Protein AF-A0A434WY81-F1 (afdb_monomer_lite)

Secondary structure (DSSP, 8-state):
-PPPHHHHHHHHHHHHHHHHHHHHHTTGGGSSTTHHHHHHHHHHHHHHHHHHHHHHHHHHHHHSPPPP----HHHHHHHHHHHHHHHHHHHHHHHHHHHH----TTSPPPEETTTEEPPPPPPBTTB-HHHHHHHHHHHHHHHHHHHHHHHHHHHHIIIII-SSTGGGT-----------

Structure (mmCIF, N/CA/C/O backbone):
data_AF-A0A434WY81-F1
#
_entry.id   AF-A0A434WY81-F1
#
loop_
_atom_site.group_PDB
_atom_site.id
_atom_site.type_symbol
_atom_site.label_atom_id
_atom_site.label_alt_id
_atom_site.label_comp_id
_atom_site.label_asym_id
_atom_site.label_entity_id
_atom_site.label_seq_i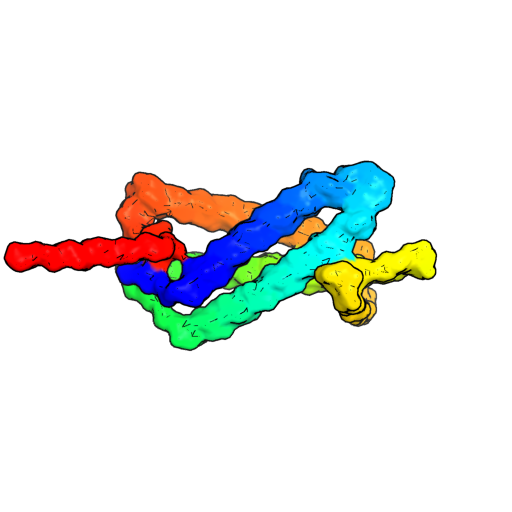d
_atom_site.pdbx_PDB_ins_code
_atom_site.Cartn_x
_atom_site.Cartn_y
_atom_site.Cartn_z
_atom_site.occupancy
_atom_site.B_iso_or_equiv
_atom_site.auth_seq_id
_atom_site.auth_comp_id
_atom_site.auth_asym_id
_atom_site.auth_atom_id
_atom_site.pdbx_PDB_model_num
ATOM 1 N N . MET A 1 1 ? -21.043 5.073 16.103 1.00 64.69 1 MET A N 1
ATOM 2 C CA . MET A 1 1 ? -20.374 6.302 15.607 1.00 64.69 1 MET A CA 1
ATOM 3 C C . MET A 1 1 ? -19.531 5.971 14.378 1.00 64.69 1 MET A C 1
ATOM 5 O O . MET A 1 1 ? -19.054 4.845 14.276 1.00 64.69 1 MET A O 1
ATOM 9 N N . ARG A 1 2 ? -19.396 6.900 13.424 1.00 75.69 2 ARG A N 1
ATOM 10 C CA . ARG A 1 2 ? -18.649 6.704 12.163 1.00 75.69 2 ARG A CA 1
ATOM 11 C C . ARG A 1 2 ? -17.244 7.290 12.250 1.00 75.69 2 ARG A C 1
ATOM 13 O O . ARG A 1 2 ? -17.014 8.195 13.045 1.00 75.69 2 ARG A O 1
ATOM 20 N N . TRP A 1 3 ? -16.332 6.793 11.417 1.00 81.50 3 TRP A N 1
ATOM 21 C CA . TRP A 1 3 ? -15.016 7.410 11.257 1.00 81.50 3 TRP A CA 1
ATOM 22 C C . TRP A 1 3 ? -15.124 8.781 10.587 1.00 81.50 3 TRP A C 1
ATOM 24 O O . TRP A 1 3 ? -16.045 9.038 9.803 1.00 81.50 3 TRP A O 1
ATOM 34 N N . HIS A 1 4 ? -14.145 9.645 10.866 1.00 86.31 4 HIS A N 1
ATOM 35 C CA . HIS A 1 4 ? -14.003 10.930 10.187 1.00 86.31 4 HIS A CA 1
ATOM 36 C C . HIS A 1 4 ? -14.056 10.745 8.661 1.00 86.31 4 HIS A C 1
ATOM 38 O O . HIS A 1 4 ? -13.527 9.765 8.130 1.00 86.31 4 HIS A O 1
ATOM 44 N N . PHE A 1 5 ? -14.703 11.671 7.946 1.00 87.19 5 PHE A N 1
ATOM 45 C CA . PHE A 1 5 ? -14.887 11.573 6.492 1.00 87.19 5 PHE A CA 1
ATOM 46 C C . PHE A 1 5 ? -13.561 11.356 5.750 1.00 87.19 5 PHE A C 1
ATOM 48 O O . PHE A 1 5 ? -13.473 10.429 4.951 1.00 87.19 5 PHE A O 1
ATOM 55 N N . GLY A 1 6 ? -12.520 12.120 6.101 1.00 89.00 6 GLY A N 1
ATOM 56 C CA . GLY A 1 6 ? -11.182 11.975 5.514 1.00 89.00 6 GLY A CA 1
ATOM 57 C C . GLY A 1 6 ? -10.606 10.558 5.633 1.00 89.00 6 GLY A C 1
ATOM 58 O O . GLY A 1 6 ? -10.115 10.016 4.650 1.00 89.00 6 GLY A O 1
ATOM 59 N N . ILE A 1 7 ? -10.752 9.894 6.787 1.00 89.75 7 ILE A N 1
ATOM 60 C CA . ILE A 1 7 ? -10.285 8.505 6.959 1.00 89.75 7 ILE A CA 1
ATOM 61 C C . ILE A 1 7 ? -11.044 7.543 6.051 1.00 89.75 7 ILE A C 1
ATOM 63 O O . ILE A 1 7 ? -10.430 6.647 5.471 1.00 89.75 7 ILE A O 1
ATOM 67 N N . ARG A 1 8 ? -12.366 7.712 5.940 1.00 91.44 8 ARG A N 1
ATOM 68 C CA . ARG A 1 8 ? -13.202 6.867 5.076 1.00 91.44 8 ARG A CA 1
ATOM 69 C C . ARG A 1 8 ? -12.818 7.052 3.614 1.00 91.44 8 ARG A C 1
ATOM 71 O O . ARG A 1 8 ? -12.590 6.063 2.929 1.00 91.44 8 ARG A O 1
ATOM 78 N N . LEU A 1 9 ? -12.683 8.301 3.169 1.00 93.50 9 LEU A N 1
ATOM 79 C CA . LEU A 1 9 ? -12.255 8.632 1.813 1.00 93.50 9 LEU A CA 1
ATOM 80 C C . LEU A 1 9 ? -10.901 8.002 1.487 1.00 93.50 9 LEU A C 1
ATOM 82 O O . LEU A 1 9 ? -10.805 7.233 0.538 1.00 93.50 9 LEU A O 1
ATOM 86 N N . LEU A 1 10 ? -9.886 8.239 2.318 1.00 94.69 10 LEU A N 1
ATOM 87 C CA . LEU A 1 10 ? -8.545 7.695 2.099 1.00 94.69 10 LEU A CA 1
ATOM 88 C C . LEU A 1 10 ? -8.519 6.165 2.145 1.00 94.69 10 LEU A C 1
ATOM 90 O O . LEU A 1 10 ? -7.779 5.544 1.388 1.00 94.69 10 LEU A O 1
ATOM 94 N N . HIS A 1 11 ? -9.333 5.537 2.998 1.00 94.75 11 HIS A N 1
ATOM 95 C CA . HIS A 1 11 ? -9.466 4.083 3.020 1.00 94.75 11 HIS A CA 1
ATOM 96 C C . HIS A 1 11 ? -10.011 3.544 1.693 1.00 94.75 11 HIS A C 1
ATOM 98 O O . HIS A 1 11 ? -9.381 2.674 1.100 1.00 94.75 11 HIS A O 1
ATOM 104 N N . TRP A 1 12 ? -11.126 4.082 1.195 1.00 95.62 12 TRP A N 1
ATOM 105 C CA . TRP A 1 12 ? -11.711 3.620 -0.067 1.00 95.62 12 TRP A CA 1
ATOM 106 C C . TRP A 1 12 ? -10.835 3.945 -1.279 1.00 95.62 12 TRP A C 1
ATOM 108 O O . TRP A 1 12 ? -10.710 3.108 -2.167 1.00 95.62 12 TRP A O 1
ATOM 118 N N . LEU A 1 13 ? -10.146 5.091 -1.282 1.00 97.12 13 LEU A N 1
ATOM 119 C CA . LEU A 1 13 ? -9.126 5.391 -2.291 1.00 97.12 13 LEU A CA 1
ATOM 120 C C . LEU A 1 13 ? -7.975 4.378 -2.253 1.00 97.12 13 LEU A C 1
ATOM 122 O O . LEU A 1 13 ? -7.521 3.944 -3.305 1.00 97.12 13 LEU A O 1
ATOM 126 N N . THR A 1 14 ? -7.547 3.944 -1.060 1.00 96.56 14 THR A N 1
ATOM 127 C CA . THR A 1 14 ? -6.540 2.876 -0.923 1.00 96.56 14 THR A CA 1
ATOM 128 C C . THR A 1 14 ? -7.048 1.569 -1.534 1.00 96.56 14 THR A C 1
ATOM 130 O O . THR A 1 14 ? -6.312 0.920 -2.267 1.00 96.56 14 THR A O 1
ATOM 133 N N . VAL A 1 15 ? -8.300 1.185 -1.258 1.00 96.62 15 VAL A N 1
ATOM 134 C CA . VAL A 1 15 ? -8.905 -0.047 -1.797 1.00 96.62 15 VAL A CA 1
ATOM 135 C C . VAL A 1 15 ? -8.956 -0.007 -3.324 1.00 96.62 15 VAL A C 1
ATOM 137 O O . VAL A 1 15 ? -8.520 -0.957 -3.966 1.00 96.62 15 VAL A O 1
ATOM 140 N N . ILE A 1 16 ? -9.428 1.099 -3.907 1.00 97.94 16 ILE A N 1
ATOM 141 C CA . ILE A 1 16 ? -9.505 1.273 -5.365 1.00 97.94 16 ILE A CA 1
ATOM 142 C C . ILE A 1 16 ? -8.107 1.245 -5.991 1.00 97.94 16 ILE A C 1
ATOM 144 O O . ILE A 1 16 ? -7.891 0.547 -6.979 1.00 97.94 16 ILE A O 1
ATOM 148 N N . ALA A 1 17 ? -7.143 1.958 -5.404 1.00 97.44 17 ALA A N 1
ATOM 149 C CA . ALA A 1 17 ? -5.778 2.001 -5.917 1.00 97.44 17 ALA A CA 1
ATOM 150 C C . ALA A 1 17 ? -5.082 0.632 -5.834 1.00 97.44 17 ALA A C 1
ATOM 152 O O . ALA A 1 17 ? -4.430 0.224 -6.790 1.00 97.44 17 ALA A O 1
ATOM 153 N N . LEU A 1 18 ? -5.262 -0.116 -4.737 1.00 97.19 18 LEU A N 1
ATOM 154 C CA . LEU A 1 18 ? -4.746 -1.483 -4.618 1.00 97.19 18 LEU A CA 1
ATOM 155 C C . LEU A 1 18 ? -5.413 -2.434 -5.617 1.00 97.19 18 LEU A C 1
ATOM 157 O O . LEU A 1 18 ? -4.721 -3.247 -6.223 1.00 97.19 18 LEU A O 1
ATOM 161 N N . ALA A 1 19 ? -6.726 -2.319 -5.831 1.00 97.75 19 ALA A N 1
ATOM 162 C CA . ALA A 1 19 ? -7.427 -3.116 -6.836 1.00 97.75 19 ALA A CA 1
ATOM 163 C C . ALA A 1 19 ? -6.892 -2.838 -8.251 1.00 97.75 19 ALA A C 1
ATOM 165 O O . ALA A 1 19 ? -6.624 -3.780 -8.994 1.00 97.75 19 ALA A O 1
ATOM 166 N N . ALA A 1 20 ? -6.657 -1.568 -8.598 1.00 97.75 20 ALA A N 1
ATOM 167 C CA . ALA A 1 20 ? -6.026 -1.190 -9.862 1.00 97.75 20 ALA A CA 1
ATOM 168 C C . ALA A 1 20 ? -4.593 -1.742 -9.979 1.00 97.75 20 ALA A C 1
ATOM 170 O O . ALA A 1 20 ? -4.227 -2.271 -11.026 1.00 97.75 20 ALA A O 1
ATOM 171 N N . GLN A 1 21 ? -3.806 -1.684 -8.897 1.00 97.12 21 GLN A N 1
ATOM 172 C CA . GLN A 1 21 ? -2.447 -2.231 -8.863 1.00 97.12 21 GLN A CA 1
ATOM 173 C C . GLN A 1 21 ? -2.434 -3.733 -9.159 1.00 97.12 21 GLN A C 1
ATOM 175 O O . GLN A 1 21 ? -1.626 -4.193 -9.962 1.00 97.12 21 GLN A O 1
ATOM 180 N N . ILE A 1 22 ? -3.346 -4.487 -8.537 1.00 96.06 22 ILE A N 1
ATOM 181 C CA . ILE A 1 22 ? -3.505 -5.931 -8.748 1.00 96.06 22 ILE A CA 1
ATOM 182 C C . ILE A 1 22 ? -3.951 -6.205 -10.187 1.00 96.06 22 ILE A C 1
ATOM 184 O O . ILE A 1 22 ? -3.345 -7.035 -10.857 1.00 96.06 22 ILE A O 1
ATOM 188 N N . ALA A 1 23 ? -4.961 -5.485 -10.683 1.00 97.38 23 ALA A N 1
ATOM 189 C CA . ALA A 1 23 ? -5.471 -5.663 -12.040 1.00 97.38 23 ALA A CA 1
ATOM 190 C C . ALA A 1 23 ? -4.390 -5.429 -13.105 1.00 97.38 23 ALA A C 1
ATOM 192 O O . ALA A 1 23 ? -4.315 -6.173 -14.077 1.00 97.38 23 ALA A O 1
ATOM 193 N N . ILE A 1 24 ? -3.525 -4.429 -12.912 1.00 97.00 24 ILE A N 1
ATOM 194 C CA . ILE A 1 24 ? -2.408 -4.155 -13.822 1.00 97.00 24 ILE A CA 1
ATOM 195 C C . ILE A 1 24 ? -1.316 -5.221 -13.690 1.00 97.00 24 ILE A C 1
ATOM 197 O O . ILE A 1 24 ? -0.821 -5.708 -14.706 1.00 97.00 24 ILE A O 1
ATOM 201 N N . ALA A 1 25 ? -0.950 -5.591 -12.459 1.00 95.56 25 ALA A N 1
ATOM 202 C CA . ALA A 1 25 ? 0.130 -6.538 -12.187 1.00 95.56 25 ALA A CA 1
ATOM 203 C C . ALA A 1 25 ? -0.168 -7.951 -12.714 1.00 95.56 25 ALA A C 1
ATOM 205 O O . ALA A 1 25 ? 0.696 -8.548 -13.342 1.00 95.56 25 ALA A O 1
ATOM 206 N N . PHE A 1 26 ? -1.382 -8.459 -12.485 1.00 95.44 26 PHE A N 1
ATOM 207 C CA . PHE A 1 26 ? -1.809 -9.806 -12.896 1.00 95.44 26 PHE A CA 1
ATOM 208 C C . PHE A 1 26 ? -2.547 -9.837 -14.241 1.00 95.44 26 PHE A C 1
ATOM 210 O O . PHE A 1 26 ? -3.002 -10.891 -14.673 1.00 95.44 26 PHE A O 1
ATOM 217 N N . GLY A 1 27 ? -2.727 -8.682 -14.879 1.00 96.38 27 GLY A N 1
ATOM 218 C CA . GLY A 1 27 ? -3.322 -8.577 -16.205 1.00 96.38 27 GLY A CA 1
ATOM 219 C C . GLY A 1 27 ? -2.255 -8.213 -17.235 1.00 96.38 27 GLY A C 1
ATOM 220 O O . GLY A 1 27 ? -1.453 -9.059 -17.619 1.00 96.38 27 GLY A O 1
ATOM 221 N N . PRO A 1 28 ? -2.211 -6.955 -17.697 1.00 95.62 28 PRO A N 1
ATOM 222 C CA . PRO A 1 28 ? -1.329 -6.556 -18.783 1.00 95.62 28 PRO A CA 1
ATOM 223 C C . PRO A 1 28 ? 0.172 -6.715 -18.491 1.00 95.62 28 PRO A C 1
ATOM 225 O O . PRO A 1 28 ? 0.930 -6.938 -19.429 1.00 95.62 28 PRO A O 1
ATOM 228 N N . MET A 1 29 ? 0.636 -6.601 -17.239 1.00 94.69 29 MET A N 1
ATOM 229 C CA . MET A 1 29 ? 2.066 -6.764 -16.924 1.00 94.69 29 MET A CA 1
ATOM 230 C C . MET A 1 29 ? 2.562 -8.207 -16.999 1.00 94.69 29 MET A C 1
ATOM 232 O O . MET A 1 29 ? 3.756 -8.396 -17.229 1.00 94.69 29 MET A O 1
ATOM 236 N N . ASP A 1 30 ? 1.670 -9.180 -16.816 1.00 93.00 30 ASP A N 1
ATOM 237 C CA . ASP A 1 30 ? 1.962 -10.618 -16.905 1.00 93.00 30 ASP A CA 1
ATOM 238 C C . 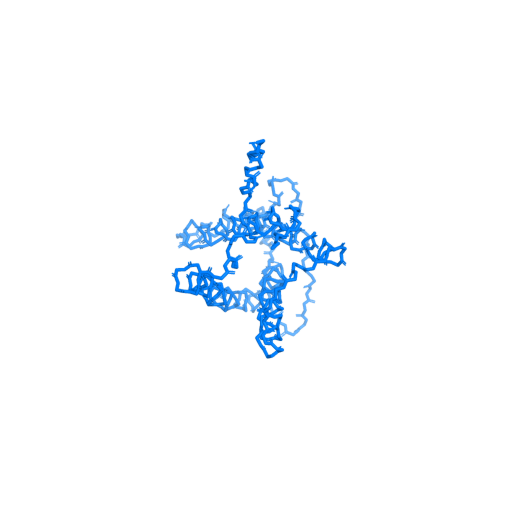ASP A 1 30 ? 1.885 -11.134 -18.359 1.00 93.00 30 ASP A C 1
ATOM 240 O O . ASP A 1 30 ? 1.934 -12.329 -18.635 1.00 93.00 30 ASP A O 1
ATOM 244 N N . GLY A 1 31 ? 1.745 -10.214 -19.321 1.00 91.12 31 GLY A N 1
ATOM 245 C CA . GLY A 1 31 ? 1.756 -10.520 -20.746 1.00 91.12 31 GLY A CA 1
ATOM 246 C C . GLY A 1 31 ? 3.155 -10.844 -21.297 1.00 91.12 31 GLY A C 1
ATOM 247 O O . GLY A 1 31 ? 4.177 -10.579 -20.659 1.00 91.12 31 GLY A O 1
ATOM 248 N N . PRO A 1 32 ? 3.233 -11.380 -22.527 1.00 91.25 32 PRO A N 1
ATOM 249 C CA . PRO A 1 32 ? 4.493 -11.794 -23.133 1.00 91.25 32 PRO A CA 1
ATOM 250 C C . PRO A 1 32 ? 5.398 -10.615 -23.530 1.00 91.25 32 PRO A C 1
ATOM 252 O O . PRO A 1 32 ? 4.959 -9.483 -23.751 1.00 91.25 32 PRO A O 1
ATOM 255 N N . GLY A 1 33 ? 6.688 -10.913 -23.707 1.00 90.06 33 GLY A N 1
ATOM 256 C CA . GLY A 1 33 ? 7.671 -9.986 -24.269 1.00 90.06 33 GLY A CA 1
ATOM 257 C C . GLY A 1 33 ? 7.892 -8.746 -23.400 1.00 90.06 33 GLY A C 1
ATOM 258 O O . GLY A 1 33 ? 8.326 -8.843 -22.256 1.00 90.06 33 GLY A O 1
ATOM 259 N N . MET A 1 34 ? 7.614 -7.567 -23.961 1.00 88.81 34 MET A N 1
ATOM 260 C CA . MET A 1 34 ? 7.874 -6.273 -23.316 1.00 88.81 34 MET A CA 1
ATOM 261 C C . MET A 1 34 ? 6.714 -5.763 -22.451 1.00 88.81 34 MET A C 1
ATOM 263 O O . MET A 1 34 ? 6.762 -4.625 -21.980 1.00 88.81 34 MET A O 1
ATOM 267 N N . ALA A 1 35 ? 5.669 -6.568 -22.235 1.00 92.19 35 ALA A N 1
ATOM 268 C CA . ALA A 1 35 ? 4.453 -6.119 -21.564 1.00 92.19 35 ALA A CA 1
ATOM 269 C C . ALA A 1 35 ? 4.734 -5.545 -20.165 1.00 92.19 35 ALA A C 1
ATOM 271 O O . ALA A 1 35 ? 4.325 -4.422 -19.870 1.00 92.19 35 ALA A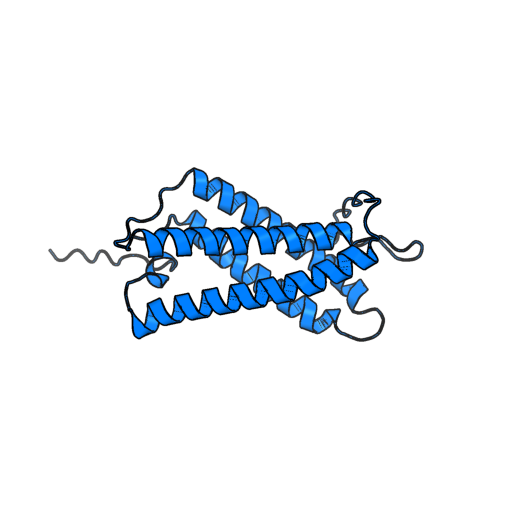 O 1
ATOM 272 N N . THR A 1 36 ? 5.538 -6.231 -19.345 1.00 90.69 36 THR A N 1
ATOM 273 C CA . THR A 1 36 ? 5.935 -5.724 -18.024 1.00 90.69 36 THR A CA 1
ATOM 274 C C . THR A 1 36 ? 6.558 -4.329 -18.111 1.00 90.69 36 THR A C 1
ATOM 276 O O . THR A 1 36 ? 6.188 -3.455 -17.334 1.00 90.69 36 THR A O 1
ATOM 279 N N . MET A 1 37 ? 7.456 -4.083 -19.071 1.00 89.50 37 MET A N 1
ATOM 280 C CA . MET A 1 37 ? 8.149 -2.792 -19.203 1.00 89.50 37 MET A CA 1
ATOM 281 C C . MET A 1 37 ? 7.234 -1.683 -19.719 1.00 89.50 37 MET A C 1
ATOM 283 O O . MET A 1 37 ? 7.334 -0.553 -19.249 1.00 89.50 37 MET A O 1
ATOM 287 N N . ASN A 1 38 ? 6.310 -2.002 -20.627 1.00 91.75 38 ASN A N 1
ATOM 288 C CA . ASN A 1 38 ? 5.346 -1.036 -21.160 1.00 91.75 38 ASN A CA 1
ATOM 289 C C . ASN A 1 38 ? 4.374 -0.538 -20.081 1.00 91.75 38 ASN A C 1
ATOM 291 O O . ASN A 1 38 ? 3.979 0.626 -20.083 1.00 91.75 38 ASN A O 1
ATOM 295 N N . TRP A 1 39 ? 4.011 -1.411 -19.140 1.00 94.88 39 TRP A N 1
ATOM 296 C CA . TRP A 1 39 ? 3.049 -1.114 -18.077 1.00 94.88 39 TRP A CA 1
ATOM 297 C C . TRP A 1 39 ? 3.702 -0.698 -16.751 1.00 94.88 39 TRP A C 1
ATOM 299 O O . TRP A 1 39 ? 3.031 -0.130 -15.885 1.00 94.88 39 TRP A O 1
ATOM 309 N N . LEU A 1 40 ? 5.017 -0.895 -16.606 1.00 94.38 40 LEU A N 1
ATOM 310 C CA . LEU A 1 40 ? 5.784 -0.502 -15.424 1.00 94.38 40 LEU A CA 1
ATOM 311 C C . LEU A 1 40 ? 5.625 0.986 -15.051 1.00 94.38 40 LEU A C 1
ATOM 313 O O . LEU A 1 40 ? 5.430 1.256 -13.865 1.00 94.38 40 LEU A O 1
ATOM 317 N N . PRO A 1 41 ? 5.634 1.965 -15.984 1.00 94.81 41 PRO A N 1
ATOM 318 C CA . PRO A 1 41 ? 5.421 3.370 -15.633 1.00 94.81 41 PRO A CA 1
ATOM 319 C C . PRO A 1 41 ? 4.081 3.608 -14.928 1.00 94.81 41 PRO A C 1
ATOM 321 O O . PRO A 1 41 ? 4.031 4.298 -13.907 1.00 94.81 41 PRO A O 1
ATOM 324 N N . LEU A 1 42 ? 3.000 2.992 -15.419 1.00 96.50 42 LEU A N 1
ATOM 325 C CA . LEU A 1 42 ? 1.678 3.104 -14.803 1.00 96.50 42 LEU A CA 1
ATOM 326 C C . LEU A 1 42 ? 1.644 2.412 -13.433 1.00 96.50 42 LEU A C 1
ATOM 328 O O . LEU A 1 42 ? 1.168 2.998 -12.462 1.00 96.50 42 LEU A O 1
ATOM 332 N N . HIS A 1 43 ? 2.218 1.211 -13.333 1.00 97.06 43 HIS A N 1
ATOM 333 C CA . HIS A 1 43 ? 2.326 0.464 -12.078 1.00 97.06 43 HIS A CA 1
ATOM 334 C C . HIS A 1 43 ? 3.089 1.244 -10.996 1.00 97.06 43 HIS A C 1
ATOM 336 O O . HIS A 1 43 ? 2.658 1.306 -9.843 1.00 97.06 43 HIS A O 1
ATOM 342 N N . MET A 1 44 ? 4.211 1.878 -11.353 1.00 96.06 44 MET A N 1
ATOM 343 C CA . MET A 1 44 ? 4.979 2.712 -10.425 1.00 96.06 44 MET A CA 1
ATOM 344 C C . MET A 1 44 ? 4.219 3.982 -10.038 1.00 96.06 44 MET A C 1
ATOM 346 O O . MET A 1 44 ? 4.257 4.382 -8.877 1.00 96.06 44 MET A O 1
ATOM 350 N N . SER A 1 45 ? 3.491 4.588 -10.979 1.00 97.19 45 SER A N 1
ATOM 351 C CA . SER A 1 45 ? 2.669 5.777 -10.723 1.00 97.19 45 SER A CA 1
ATOM 352 C C . SER A 1 45 ? 1.595 5.499 -9.675 1.00 97.19 45 SER A C 1
ATOM 354 O O . SER A 1 45 ? 1.491 6.225 -8.689 1.00 97.19 45 SER A O 1
ATOM 356 N N . ILE A 1 46 ? 0.851 4.401 -9.837 1.00 97.62 46 ILE A N 1
ATOM 357 C CA . ILE A 1 46 ? -0.174 3.984 -8.874 1.00 97.62 46 ILE A CA 1
ATOM 358 C C . ILE A 1 46 ? 0.470 3.593 -7.538 1.00 97.62 46 ILE A C 1
ATOM 360 O O . ILE A 1 46 ? -0.041 3.976 -6.487 1.00 97.62 46 ILE A O 1
ATOM 364 N N . GLY A 1 47 ? 1.628 2.923 -7.551 1.00 97.25 47 GLY A N 1
ATOM 365 C CA . GLY A 1 47 ? 2.403 2.637 -6.340 1.00 97.25 47 GLY A CA 1
ATOM 366 C C . GLY A 1 47 ? 2.743 3.903 -5.541 1.00 97.25 47 GLY A C 1
ATOM 367 O O . GLY A 1 47 ? 2.478 3.978 -4.341 1.00 97.25 47 GLY A O 1
ATOM 368 N N . VAL A 1 48 ? 3.251 4.943 -6.205 1.00 96.62 48 VAL A N 1
ATOM 369 C CA . VAL A 1 48 ? 3.536 6.242 -5.570 1.00 96.62 48 VAL A CA 1
ATOM 370 C C . VAL A 1 48 ? 2.253 6.917 -5.070 1.00 96.62 48 VAL A C 1
ATOM 372 O O . VAL A 1 48 ? 2.244 7.478 -3.973 1.00 96.62 48 VAL A O 1
ATOM 375 N N . THR A 1 49 ? 1.143 6.817 -5.804 1.00 97.62 49 THR A N 1
ATOM 376 C CA . THR A 1 49 ? -0.164 7.301 -5.333 1.00 97.62 49 THR A CA 1
ATOM 377 C C . THR A 1 49 ? -0.616 6.576 -4.061 1.00 97.62 49 THR A C 1
ATOM 379 O O . THR A 1 49 ? -1.059 7.229 -3.115 1.00 97.62 49 THR A O 1
ATOM 382 N N . ILE A 1 50 ? -0.461 5.250 -3.982 1.00 97.88 50 ILE A N 1
ATOM 383 C CA . ILE A 1 50 ? -0.776 4.467 -2.777 1.00 97.88 50 ILE A CA 1
ATOM 384 C C . ILE A 1 50 ? 0.090 4.925 -1.602 1.00 97.88 50 ILE A C 1
ATOM 386 O O . ILE A 1 50 ? -0.437 5.119 -0.505 1.00 97.88 50 ILE A O 1
ATOM 390 N N . LEU A 1 51 ? 1.392 5.148 -1.821 1.00 96.88 51 LEU A N 1
ATOM 391 C CA . LEU A 1 51 ? 2.290 5.672 -0.790 1.00 96.88 51 LEU A CA 1
ATOM 392 C C . LEU A 1 51 ? 1.768 7.000 -0.225 1.00 96.88 51 LEU A C 1
ATOM 394 O O . LEU A 1 51 ? 1.623 7.135 0.991 1.00 96.88 51 LEU A O 1
ATOM 398 N N . ALA A 1 52 ? 1.424 7.950 -1.099 1.00 96.88 52 ALA A N 1
ATOM 399 C CA . ALA A 1 52 ? 0.892 9.249 -0.699 1.00 96.88 52 ALA A CA 1
ATOM 400 C C . ALA A 1 52 ? -0.421 9.119 0.095 1.00 96.88 52 ALA A C 1
ATOM 402 O O . ALA A 1 52 ? -0.570 9.736 1.153 1.00 96.88 52 ALA A O 1
ATOM 403 N N . ILE A 1 53 ? -1.351 8.271 -0.363 1.00 97.31 53 ILE A N 1
ATOM 404 C CA . ILE A 1 53 ? -2.621 8.013 0.332 1.00 97.31 53 ILE A CA 1
ATOM 405 C C . ILE A 1 53 ? -2.371 7.420 1.724 1.00 97.31 53 ILE A C 1
ATOM 407 O O . ILE A 1 53 ? -2.999 7.853 2.690 1.00 97.31 53 ILE A O 1
ATOM 411 N N . ILE A 1 54 ? -1.467 6.443 1.853 1.00 95.12 54 ILE A N 1
ATOM 412 C CA . ILE A 1 54 ? -1.162 5.795 3.135 1.00 95.12 54 ILE A CA 1
ATOM 413 C C . ILE A 1 54 ? -0.517 6.776 4.110 1.00 95.12 54 ILE A C 1
ATOM 415 O O . ILE A 1 54 ? -0.949 6.827 5.262 1.00 95.12 54 ILE A O 1
ATOM 419 N N . VAL A 1 55 ? 0.455 7.578 3.666 1.00 95.31 55 VAL A N 1
ATOM 420 C CA . VAL A 1 55 ? 1.077 8.619 4.499 1.00 95.31 55 VAL A CA 1
ATOM 421 C C . VAL A 1 55 ? 0.015 9.597 4.988 1.00 95.31 55 VAL A C 1
ATOM 423 O O . VAL A 1 55 ? -0.134 9.787 6.195 1.00 95.31 55 VAL A O 1
ATOM 426 N N . LEU A 1 56 ? -0.807 10.130 4.079 1.00 95.19 56 LEU A N 1
ATOM 427 C CA . LEU A 1 56 ? -1.881 11.051 4.439 1.00 95.19 56 LEU A CA 1
ATOM 428 C C . LEU A 1 56 ? -2.883 10.405 5.405 1.00 95.19 56 LEU A C 1
ATOM 430 O O . LEU A 1 56 ? -3.325 11.039 6.361 1.00 95.19 56 LEU A O 1
ATOM 434 N N . ARG A 1 57 ? -3.212 9.124 5.209 1.00 92.94 57 ARG A N 1
ATOM 435 C CA . ARG A 1 57 ? -4.115 8.372 6.088 1.00 92.94 57 ARG A CA 1
ATOM 436 C C . ARG A 1 57 ? -3.530 8.182 7.484 1.00 92.94 57 ARG A C 1
ATOM 438 O O . ARG A 1 57 ? -4.278 8.282 8.457 1.00 92.94 57 ARG A O 1
ATOM 445 N N . LEU A 1 58 ? -2.233 7.901 7.597 1.00 91.19 58 LEU A N 1
ATOM 446 C CA . LEU A 1 58 ? -1.541 7.778 8.879 1.00 91.19 58 LEU A CA 1
ATOM 447 C C . LEU A 1 58 ? -1.481 9.128 9.599 1.00 91.19 58 LEU A C 1
ATOM 449 O O . LEU A 1 58 ? -1.870 9.189 10.764 1.00 91.19 58 LEU A O 1
ATOM 453 N N . CYS A 1 59 ? -1.122 10.208 8.899 1.00 92.25 59 CYS A N 1
ATOM 454 C CA . CYS A 1 59 ? -1.171 11.567 9.438 1.00 92.25 59 CYS A CA 1
ATOM 455 C C . CYS A 1 59 ? -2.578 11.905 9.945 1.00 92.25 59 CYS A C 1
ATOM 457 O O . CYS A 1 59 ? -2.749 12.284 11.100 1.00 92.25 59 CYS A O 1
ATOM 459 N N . TRP A 1 60 ? -3.613 11.675 9.132 1.00 92.06 60 TRP A N 1
ATOM 460 C CA . TRP A 1 60 ? -4.994 11.968 9.523 1.00 92.06 60 TRP A CA 1
ATOM 461 C C . TRP A 1 60 ? -5.447 11.159 10.739 1.00 92.06 60 TRP A C 1
ATOM 463 O O . TRP A 1 60 ? -6.202 11.654 11.577 1.00 92.06 60 TRP A O 1
ATOM 473 N N . ARG A 1 61 ? -4.984 9.911 10.858 1.00 87.50 61 ARG A N 1
ATOM 474 C CA . ARG A 1 61 ? -5.287 9.037 11.995 1.00 87.50 61 ARG A CA 1
ATOM 475 C C . ARG A 1 61 ? -4.673 9.532 13.303 1.00 87.50 61 ARG A C 1
ATOM 477 O O . ARG A 1 61 ? -5.291 9.322 14.338 1.00 87.50 61 ARG A O 1
ATOM 484 N N . ILE A 1 62 ? -3.520 10.201 13.268 1.00 87.50 62 ILE A N 1
ATOM 485 C CA . ILE A 1 62 ? -2.917 10.820 14.462 1.00 87.50 62 ILE A CA 1
ATOM 486 C C . ILE A 1 62 ? -3.818 11.948 14.991 1.00 87.50 62 ILE A C 1
ATOM 488 O O . ILE A 1 62 ? -4.002 12.077 16.198 1.00 87.50 62 ILE A O 1
ATOM 492 N N . PHE A 1 63 ? -4.448 12.711 14.094 1.00 88.12 63 PHE A N 1
ATOM 493 C CA . PHE A 1 63 ? -5.294 13.856 14.455 1.00 88.12 63 PHE A CA 1
ATOM 494 C C . PHE A 1 63 ? -6.774 13.519 14.682 1.00 88.12 63 PHE A C 1
ATOM 496 O O . PHE A 1 63 ? -7.554 14.395 15.052 1.00 88.12 63 PHE A O 1
ATOM 503 N N . THR A 1 64 ? -7.206 12.273 14.465 1.00 83.94 64 THR A N 1
ATOM 504 C CA . THR A 1 64 ? -8.623 11.895 14.584 1.00 83.94 64 THR A CA 1
ATOM 505 C C . THR A 1 64 ? -8.846 10.778 15.589 1.00 83.94 64 THR A C 1
ATOM 507 O O . THR A 1 64 ? -8.150 9.766 15.621 1.00 83.94 64 THR A O 1
ATOM 510 N N . ARG A 1 65 ? -9.879 10.943 16.420 1.00 75.69 65 ARG A N 1
ATOM 511 C CA . ARG A 1 65 ? -10.248 9.943 17.424 1.00 75.69 65 ARG A CA 1
ATOM 512 C C . ARG A 1 65 ? -10.945 8.756 16.768 1.00 75.69 65 ARG A C 1
ATOM 514 O O . ARG A 1 65 ? -11.825 8.920 15.921 1.00 75.69 65 ARG A O 1
ATOM 521 N N . ALA A 1 66 ? -10.572 7.557 17.206 1.00 75.38 66 ALA A N 1
ATOM 522 C CA . ALA A 1 66 ? -11.275 6.345 16.819 1.00 75.38 66 ALA A CA 1
ATOM 523 C C . ALA A 1 66 ? -12.721 6.370 17.353 1.00 75.38 66 ALA A C 1
ATOM 525 O O . ALA A 1 66 ? -12.933 6.784 18.496 1.00 75.38 66 ALA A O 1
ATOM 526 N N . PRO A 1 67 ? -13.720 5.916 16.573 1.00 74.12 67 PRO A N 1
ATOM 527 C CA . PRO A 1 67 ? -15.079 5.752 17.063 1.00 74.12 67 PRO A CA 1
ATOM 528 C C . PRO A 1 67 ? -15.089 4.836 18.285 1.00 74.12 67 PRO A C 1
ATOM 530 O O . PRO A 1 67 ? -14.491 3.757 18.262 1.00 74.12 67 PRO A O 1
ATOM 533 N N . VAL A 1 68 ? -15.798 5.247 19.337 1.00 70.38 68 VAL A N 1
ATOM 534 C CA . VAL A 1 68 ? -15.979 4.408 20.523 1.00 70.38 68 VAL A CA 1
ATOM 535 C C . VAL A 1 68 ? -16.743 3.156 20.112 1.00 70.38 68 VAL A C 1
ATOM 537 O O . VAL A 1 68 ? -17.833 3.231 19.539 1.00 70.38 68 VAL A O 1
ATOM 540 N N . ARG A 1 69 ? -16.147 1.999 20.391 1.00 70.19 69 ARG A N 1
ATOM 541 C CA . ARG A 1 69 ? -16.737 0.698 20.114 1.00 70.19 69 ARG A CA 1
ATOM 542 C C . ARG A 1 69 ? -16.549 -0.202 21.322 1.00 70.19 69 ARG A C 1
ATOM 544 O O . ARG A 1 69 ? -15.431 -0.345 21.818 1.00 70.19 69 ARG A O 1
ATOM 551 N N . GLN A 1 70 ? -17.640 -0.800 21.787 1.00 72.38 70 GLN A N 1
ATOM 552 C CA . GLN A 1 70 ? -17.588 -1.798 22.846 1.00 72.38 70 GLN A CA 1
ATOM 553 C C . GLN A 1 70 ? -16.971 -3.075 22.271 1.00 72.38 70 GLN A C 1
ATOM 555 O O . GLN A 1 70 ? -17.601 -3.813 21.524 1.00 72.38 70 GLN A O 1
ATOM 560 N N . ALA A 1 71 ? -15.692 -3.280 22.561 1.00 79.06 71 ALA A N 1
ATOM 561 C CA . ALA A 1 71 ? -14.955 -4.485 22.222 1.00 79.06 71 ALA A CA 1
ATOM 562 C C . ALA A 1 71 ? -14.101 -4.888 23.426 1.00 79.06 71 ALA A C 1
ATOM 564 O O . ALA A 1 71 ? -13.595 -4.033 24.169 1.00 79.06 71 ALA A O 1
ATOM 565 N N . SER A 1 72 ? -13.914 -6.193 23.625 1.00 84.62 72 SER A N 1
ATOM 566 C CA . SER A 1 72 ? -13.018 -6.699 24.665 1.00 84.62 72 SER A CA 1
ATOM 567 C C . SER A 1 72 ? -11.597 -6.144 24.460 1.00 84.62 72 SER A C 1
ATOM 569 O O . SER A 1 72 ? -11.214 -5.748 23.353 1.00 84.62 72 SER A O 1
ATOM 571 N N . ARG A 1 73 ? -10.805 -6.034 25.536 1.00 84.56 73 ARG A N 1
ATOM 572 C CA . ARG A 1 73 ? -9.404 -5.579 25.425 1.00 84.56 73 ARG A CA 1
ATOM 573 C C . ARG A 1 73 ? -8.589 -6.444 24.438 1.00 84.56 73 ARG A C 1
ATOM 575 O O . ARG A 1 73 ? -7.937 -5.843 23.584 1.00 84.56 73 ARG A O 1
ATOM 582 N N . PRO A 1 74 ? -8.688 -7.792 24.451 1.00 87.88 74 PRO A N 1
ATOM 583 C CA . PRO A 1 74 ? -7.983 -8.640 23.486 1.00 87.88 74 PRO A CA 1
ATOM 584 C C . PRO A 1 74 ? -8.379 -8.363 22.032 1.00 87.88 74 PRO A C 1
ATOM 586 O O . PRO A 1 74 ? -7.512 -8.219 21.175 1.00 87.88 74 PRO A O 1
ATOM 589 N N . MET A 1 75 ? -9.677 -8.194 21.754 1.00 86.31 75 MET A N 1
ATOM 590 C CA . MET A 1 75 ? -10.165 -7.922 20.396 1.00 86.31 75 MET A CA 1
ATOM 591 C C . MET A 1 75 ? -9.650 -6.580 19.856 1.00 86.31 75 MET A C 1
ATOM 593 O O . MET A 1 75 ? -9.264 -6.471 18.690 1.00 86.31 75 MET A O 1
ATOM 597 N N . ARG A 1 76 ? -9.596 -5.547 20.709 1.00 85.44 76 ARG A N 1
ATOM 598 C CA . ARG A 1 76 ? -9.025 -4.240 20.345 1.00 85.44 76 ARG A CA 1
ATOM 599 C C . ARG A 1 76 ? -7.546 -4.347 19.988 1.00 85.44 76 ARG A C 1
ATOM 601 O O . ARG A 1 76 ? -7.132 -3.772 18.983 1.00 85.44 76 ARG A O 1
ATOM 608 N N . PHE A 1 77 ? -6.777 -5.090 20.784 1.00 87.19 77 PHE A N 1
ATOM 609 C CA . PHE A 1 77 ? -5.354 -5.303 20.539 1.00 87.19 77 PHE A CA 1
ATOM 610 C C . PHE A 1 77 ? -5.114 -6.074 19.237 1.00 87.19 77 PHE A C 1
ATOM 612 O O . PHE A 1 77 ? -4.376 -5.597 18.378 1.00 87.19 77 PHE A O 1
ATOM 619 N N . ALA A 1 78 ? -5.816 -7.194 19.036 1.00 89.69 78 ALA A N 1
ATOM 620 C CA . ALA A 1 78 ? -5.731 -7.988 17.811 1.00 89.69 78 ALA A CA 1
ATOM 621 C C . ALA A 1 78 ? -6.072 -7.156 16.564 1.00 89.69 78 ALA A C 1
ATOM 623 O O . ALA A 1 78 ? -5.335 -7.169 15.580 1.00 89.69 78 ALA A O 1
ATOM 624 N N . THR A 1 79 ? -7.138 -6.351 16.634 1.00 89.25 79 THR A N 1
ATOM 625 C CA . THR A 1 79 ? -7.526 -5.453 15.538 1.00 89.25 79 THR A CA 1
ATOM 626 C C . THR A 1 79 ? -6.433 -4.425 15.248 1.00 89.25 79 THR A C 1
ATOM 628 O O . THR A 1 79 ? -6.091 -4.207 14.087 1.00 89.25 79 THR A O 1
ATOM 631 N N . ALA A 1 80 ? -5.870 -3.783 16.275 1.00 89.38 80 ALA A N 1
ATOM 632 C CA . ALA A 1 80 ? -4.815 -2.788 16.097 1.00 89.38 80 ALA A CA 1
ATOM 633 C C . ALA A 1 80 ? -3.547 -3.400 15.481 1.00 89.38 80 ALA A C 1
ATOM 635 O O . ALA A 1 80 ? -2.987 -2.827 14.545 1.00 89.38 80 ALA A O 1
ATOM 636 N N . PHE A 1 81 ? -3.145 -4.576 15.964 1.00 93.19 81 PHE A N 1
ATOM 637 C CA . PHE A 1 81 ? -1.978 -5.305 15.482 1.00 93.19 81 PHE A CA 1
ATOM 638 C C . PHE A 1 81 ? -2.145 -5.743 14.025 1.00 93.19 81 PHE A C 1
ATOM 640 O O . PHE A 1 81 ? -1.275 -5.491 13.198 1.00 93.19 81 PHE A O 1
ATOM 647 N N . PHE A 1 82 ? -3.308 -6.289 13.670 1.00 95.19 82 PHE A N 1
ATOM 648 C CA . PHE A 1 82 ? -3.604 -6.682 12.296 1.00 95.19 82 PHE A CA 1
ATOM 649 C C . PHE A 1 82 ? -3.565 -5.493 11.322 1.00 95.19 82 PHE A C 1
ATOM 651 O O . PHE A 1 82 ? -2.985 -5.581 10.240 1.00 95.19 82 PHE A O 1
ATOM 658 N N . HIS A 1 83 ? -4.118 -4.339 11.718 1.00 93.19 83 HIS A N 1
ATOM 659 C CA . HIS A 1 83 ? -4.006 -3.126 10.905 1.00 93.19 83 HIS A CA 1
ATOM 660 C C . HIS A 1 83 ? -2.550 -2.668 10.765 1.00 93.19 83 HIS A C 1
ATOM 662 O O . HIS A 1 83 ? -2.167 -2.232 9.684 1.00 93.19 83 HIS A O 1
ATOM 668 N N . MET A 1 84 ? -1.741 -2.773 11.825 1.00 94.31 84 MET A N 1
ATOM 669 C CA . MET A 1 84 ? -0.307 -2.473 11.764 1.00 94.31 84 MET A CA 1
ATOM 670 C C . MET A 1 84 ? 0.397 -3.364 10.733 1.00 94.31 84 MET A C 1
ATOM 672 O O . MET A 1 84 ? 1.094 -2.835 9.870 1.00 94.31 84 MET A O 1
ATOM 676 N N . PHE A 1 85 ? 0.118 -4.671 10.729 1.00 96.50 85 PHE A N 1
ATOM 677 C CA . PHE A 1 85 ? 0.643 -5.602 9.725 1.00 96.50 85 PHE A CA 1
ATOM 678 C C . PHE A 1 85 ? 0.263 -5.217 8.297 1.00 96.50 85 PHE A C 1
ATOM 680 O O . PHE A 1 85 ? 1.125 -5.222 7.424 1.00 96.50 85 PHE A O 1
ATOM 687 N N . LEU A 1 86 ? -0.990 -4.824 8.051 1.00 96.31 86 LEU A N 1
ATOM 688 C CA . LEU A 1 86 ? -1.406 -4.330 6.735 1.00 96.31 86 LEU A CA 1
ATOM 689 C C . LEU A 1 86 ? -0.612 -3.088 6.307 1.00 96.31 86 LEU A C 1
ATOM 691 O O . LEU A 1 86 ? -0.159 -3.021 5.167 1.00 96.31 86 LEU A O 1
ATOM 695 N N . TYR A 1 87 ? -0.413 -2.115 7.203 1.00 95.38 87 TYR A N 1
ATOM 696 C CA . TYR A 1 87 ? 0.381 -0.924 6.884 1.00 95.38 87 TYR A CA 1
ATOM 697 C C . TYR A 1 87 ? 1.837 -1.273 6.574 1.00 95.38 87 TYR A C 1
ATOM 699 O O . TYR A 1 87 ? 2.376 -0.796 5.577 1.00 95.38 87 TYR A O 1
ATOM 707 N N . VAL A 1 88 ? 2.457 -2.119 7.398 1.00 97.31 88 VAL A N 1
ATOM 708 C CA . VAL A 1 88 ? 3.839 -2.564 7.192 1.00 97.31 88 VAL A CA 1
ATOM 709 C C . VAL A 1 88 ? 3.967 -3.336 5.885 1.00 97.31 88 VAL A C 1
ATOM 711 O O . VAL A 1 88 ? 4.886 -3.062 5.123 1.00 97.31 88 VAL A O 1
ATOM 714 N N . ALA A 1 89 ? 3.031 -4.236 5.576 1.00 97.94 89 ALA A N 1
ATOM 715 C CA . ALA A 1 89 ? 3.040 -4.995 4.331 1.00 97.94 89 ALA A CA 1
ATOM 716 C C . ALA A 1 89 ? 2.938 -4.078 3.104 1.00 97.94 89 ALA A C 1
ATOM 718 O O . ALA A 1 89 ? 3.740 -4.211 2.183 1.00 97.94 89 ALA A O 1
ATOM 719 N N . ILE A 1 90 ? 2.019 -3.103 3.106 1.00 97.50 90 ILE A N 1
ATOM 720 C CA . ILE A 1 90 ? 1.893 -2.132 2.007 1.00 97.50 90 ILE A CA 1
ATOM 721 C C . ILE A 1 90 ? 3.196 -1.341 1.833 1.00 97.50 90 ILE A C 1
ATOM 723 O O . ILE A 1 90 ? 3.712 -1.247 0.721 1.00 97.50 90 ILE A O 1
ATOM 727 N N . LEU A 1 91 ? 3.760 -0.804 2.918 1.00 97.50 91 LEU A N 1
ATOM 728 C CA . LEU A 1 91 ? 5.010 -0.040 2.853 1.00 97.50 91 LEU A CA 1
ATOM 729 C C . LEU A 1 91 ? 6.187 -0.902 2.386 1.00 97.50 91 LEU A C 1
ATOM 731 O O . LEU A 1 91 ? 6.974 -0.459 1.554 1.00 97.50 91 LEU A O 1
ATOM 735 N N . ALA A 1 92 ? 6.286 -2.141 2.864 1.00 98.06 92 ALA A N 1
ATOM 736 C CA . ALA A 1 92 ? 7.328 -3.073 2.458 1.00 98.06 92 ALA A CA 1
ATOM 737 C C . ALA A 1 92 ? 7.239 -3.402 0.960 1.00 98.06 92 ALA A C 1
ATOM 739 O O . ALA A 1 92 ? 8.261 -3.372 0.275 1.00 98.06 92 ALA A O 1
ATOM 740 N N . VAL A 1 93 ? 6.037 -3.640 0.420 1.00 98.19 93 VAL A N 1
ATOM 741 C CA . VAL A 1 93 ? 5.817 -3.833 -1.026 1.00 98.19 93 VAL A CA 1
ATOM 742 C C . VAL A 1 93 ? 6.284 -2.603 -1.812 1.00 98.19 93 VAL A C 1
ATOM 744 O O . VAL A 1 93 ? 7.043 -2.739 -2.770 1.00 98.19 93 VAL A O 1
ATOM 747 N N . LEU A 1 94 ? 5.897 -1.397 -1.388 1.00 96.69 94 LEU A N 1
ATOM 748 C CA . LEU A 1 94 ? 6.268 -0.149 -2.066 1.00 96.69 94 LEU A CA 1
ATOM 749 C C . LEU A 1 94 ? 7.786 0.082 -2.076 1.00 96.69 94 LEU A C 1
ATOM 751 O O . LEU A 1 94 ? 8.370 0.356 -3.125 1.00 96.69 94 LEU A O 1
ATOM 755 N N . ILE A 1 95 ? 8.433 -0.077 -0.920 1.00 96.50 95 ILE A N 1
ATOM 756 C CA . ILE A 1 95 ? 9.878 0.123 -0.764 1.00 96.50 95 ILE A CA 1
ATOM 757 C C . ILE A 1 95 ? 10.654 -0.915 -1.577 1.00 96.50 95 ILE A C 1
ATOM 759 O O . ILE A 1 95 ? 11.580 -0.561 -2.303 1.00 96.50 95 ILE A O 1
ATOM 763 N N . THR A 1 96 ? 10.271 -2.190 -1.499 1.00 97.38 96 THR A N 1
ATOM 764 C CA . THR A 1 96 ? 10.956 -3.262 -2.241 1.00 97.38 96 THR A CA 1
ATOM 765 C C . THR A 1 96 ? 10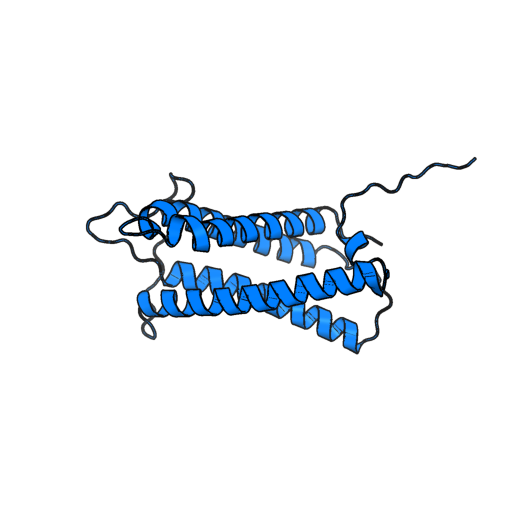.754 -3.144 -3.749 1.00 97.38 96 THR A C 1
ATOM 767 O O . THR A 1 96 ? 11.690 -3.409 -4.497 1.00 97.38 96 THR A O 1
ATOM 770 N N . GLY A 1 97 ? 9.592 -2.670 -4.208 1.00 95.69 97 GLY A N 1
ATOM 771 C CA . GLY A 1 97 ? 9.354 -2.384 -5.625 1.00 95.69 97 GLY A CA 1
ATOM 772 C C . GLY A 1 97 ? 10.261 -1.268 -6.145 1.00 95.69 97 GLY A C 1
ATOM 773 O O . GLY A 1 97 ? 10.894 -1.415 -7.189 1.00 95.69 97 GLY A O 1
ATOM 774 N N . TRP A 1 98 ? 10.403 -0.184 -5.378 1.00 95.75 98 TRP A N 1
ATOM 775 C CA . TRP A 1 98 ? 11.323 0.904 -5.713 1.00 95.75 98 TRP A CA 1
ATOM 776 C C . TRP A 1 98 ? 12.790 0.452 -5.697 1.00 95.75 98 TRP A C 1
ATOM 778 O O . TRP A 1 98 ? 13.522 0.701 -6.653 1.00 95.75 98 TRP A O 1
ATOM 788 N N . LEU A 1 99 ? 13.212 -0.291 -4.668 1.00 95.56 99 LEU A N 1
ATOM 789 C CA . LEU A 1 99 ? 14.563 -0.859 -4.581 1.00 95.56 99 LEU A CA 1
ATOM 790 C C . LEU A 1 99 ? 14.856 -1.867 -5.702 1.00 95.56 99 LEU A C 1
ATOM 792 O O . LEU A 1 99 ? 16.011 -1.992 -6.111 1.00 95.56 99 LEU A O 1
ATOM 796 N N . GLY A 1 100 ? 13.833 -2.549 -6.222 1.00 93.56 100 GLY A N 1
ATOM 797 C CA . GLY A 1 100 ? 13.938 -3.472 -7.351 1.00 93.56 100 GLY A CA 1
ATOM 798 C C . GLY A 1 100 ? 13.997 -2.803 -8.727 1.00 93.56 100 GLY A C 1
ATOM 799 O O . GLY A 1 100 ? 14.396 -3.448 -9.696 1.00 93.56 100 GLY A O 1
ATOM 800 N N . TYR A 1 101 ? 13.654 -1.516 -8.836 1.00 92.88 101 TYR A N 1
ATOM 801 C CA . TYR A 1 101 ? 13.670 -0.794 -10.106 1.00 92.88 101 TYR A CA 1
ATOM 802 C C . TYR A 1 101 ? 15.087 -0.370 -10.504 1.00 92.88 101 TYR A C 1
ATOM 804 O O . TYR A 1 101 ? 15.781 0.322 -9.755 1.00 92.88 101 TYR A O 1
ATOM 812 N N . ARG A 1 102 ? 15.515 -0.740 -11.713 1.00 90.31 102 ARG A N 1
ATOM 813 C CA . ARG A 1 102 ? 16.744 -0.238 -12.341 1.00 90.31 102 ARG A CA 1
ATOM 814 C C . ARG A 1 102 ? 16.468 0.083 -13.812 1.00 90.31 102 ARG A C 1
ATOM 816 O O . ARG A 1 102 ? 16.005 -0.810 -14.521 1.00 90.31 102 ARG A O 1
ATOM 823 N N . PRO A 1 103 ? 16.738 1.317 -14.278 1.00 83.69 103 PRO A N 1
ATOM 824 C CA . PRO A 1 103 ? 16.641 1.641 -15.697 1.00 83.69 103 PRO A CA 1
ATOM 825 C C . PRO A 1 103 ? 17.579 0.761 -16.521 1.00 83.69 103 PRO A C 1
ATOM 827 O O . PRO A 1 103 ? 18.717 0.516 -16.115 1.00 83.69 103 PRO A O 1
ATOM 830 N N . MET A 1 104 ? 17.113 0.298 -17.678 1.00 79.94 104 MET A N 1
ATOM 831 C CA . MET A 1 104 ? 17.964 -0.433 -18.615 1.00 79.94 104 MET A CA 1
ATOM 832 C C . MET A 1 104 ? 18.720 0.561 -19.511 1.00 79.94 104 MET A C 1
ATOM 834 O O . MET A 1 104 ? 18.107 1.526 -19.963 1.00 79.94 104 MET A O 1
ATOM 838 N N . PRO A 1 105 ? 20.010 0.331 -19.827 1.00 77.38 105 PRO A N 1
ATOM 839 C CA . PRO A 1 105 ? 20.826 1.277 -20.598 1.00 77.38 105 PRO A CA 1
ATOM 840 C C . PRO A 1 105 ? 20.279 1.647 -21.986 1.00 77.38 105 PRO A C 1
ATOM 842 O O . PRO A 1 105 ? 20.582 2.721 -22.491 1.00 77.38 105 PRO A O 1
ATOM 845 N N . PHE A 1 106 ? 19.474 0.774 -22.599 1.00 76.75 106 PHE A N 1
ATOM 846 C CA . PHE A 1 106 ? 18.984 0.921 -23.976 1.00 76.75 106 PHE A CA 1
ATOM 847 C C . PHE A 1 106 ? 17.462 1.101 -24.074 1.00 76.75 106 PHE A C 1
ATOM 849 O O . PHE A 1 106 ? 16.896 0.969 -25.155 1.00 76.75 106 PHE A O 1
ATOM 856 N N . MET A 1 107 ? 16.784 1.385 -22.956 1.00 77.75 107 MET A N 1
ATOM 857 C CA . MET A 1 107 ? 15.350 1.679 -22.941 1.00 77.75 107 MET A CA 1
ATOM 858 C C . MET A 1 107 ? 15.057 2.988 -22.218 1.00 77.75 107 MET A C 1
ATOM 860 O O . MET A 1 107 ? 15.745 3.316 -21.248 1.00 77.75 107 MET A O 1
ATOM 864 N N . PRO A 1 108 ? 14.008 3.720 -22.639 1.00 81.31 108 PRO A N 1
ATOM 865 C CA . PRO A 1 108 ? 13.541 4.873 -21.892 1.00 81.31 108 PRO A CA 1
ATOM 866 C C . PRO A 1 108 ? 13.245 4.472 -20.438 1.00 81.31 108 PRO A C 1
ATOM 868 O O . PRO A 1 108 ? 12.547 3.477 -20.212 1.00 81.31 108 PRO A O 1
ATOM 871 N N . PRO A 1 109 ? 13.755 5.213 -19.440 1.00 86.56 109 PRO A N 1
ATOM 872 C CA . PRO A 1 109 ? 13.423 4.946 -18.050 1.00 86.56 109 PRO A CA 1
ATOM 873 C C . PRO A 1 109 ? 11.921 5.131 -17.827 1.00 86.56 109 PRO A C 1
ATOM 875 O O . PRO A 1 109 ? 11.283 5.984 -18.451 1.00 86.56 109 PRO A O 1
ATOM 878 N N . ALA A 1 110 ? 11.361 4.375 -16.884 1.00 89.81 110 ALA A N 1
ATOM 879 C CA . ALA A 1 110 ? 9.992 4.587 -16.448 1.00 89.81 110 ALA A CA 1
ATOM 880 C C . ALA A 1 110 ? 9.814 6.028 -15.942 1.00 89.81 110 ALA A C 1
ATOM 882 O O . ALA A 1 110 ? 10.666 6.570 -15.228 1.00 89.81 110 ALA A O 1
ATOM 883 N N . ARG A 1 111 ? 8.687 6.641 -16.313 1.00 93.69 111 ARG A N 1
ATOM 884 C CA . ARG A 1 111 ? 8.300 7.987 -15.883 1.00 93.69 111 ARG A CA 1
ATOM 885 C C . ARG A 1 111 ? 6.977 7.921 -15.136 1.00 93.69 111 ARG A C 1
ATOM 887 O O . ARG A 1 111 ? 5.986 7.419 -15.664 1.00 93.69 111 ARG A O 1
ATOM 894 N N . LEU A 1 112 ? 6.967 8.436 -13.914 1.00 93.56 112 LEU A N 1
ATOM 895 C CA . LEU A 1 112 ? 5.764 8.578 -13.107 1.00 93.56 112 LEU A CA 1
ATOM 896 C C . LEU A 1 112 ? 4.801 9.536 -13.814 1.00 93.56 112 LEU A C 1
ATOM 898 O O . LEU A 1 112 ? 5.203 10.603 -14.276 1.00 93.56 112 LEU A O 1
ATOM 902 N N . PHE A 1 113 ? 3.538 9.139 -13.924 1.00 94.81 113 PHE A N 1
ATOM 903 C CA . PHE A 1 113 ? 2.463 9.899 -14.566 1.00 94.81 113 PHE A CA 1
ATOM 904 C C . PHE A 1 113 ? 2.792 10.344 -16.010 1.00 94.81 113 PHE A C 1
ATOM 906 O O . PHE A 1 113 ? 2.243 11.319 -16.511 1.00 94.81 113 PHE A O 1
ATOM 913 N N . GLY A 1 114 ? 3.710 9.633 -16.682 1.00 90.88 114 GLY A N 1
ATOM 914 C CA . GLY A 1 114 ? 4.183 9.916 -18.042 1.00 90.88 114 GLY A CA 1
ATOM 915 C C . GLY A 1 114 ? 5.272 10.993 -18.145 1.00 90.88 114 GLY A C 1
ATOM 916 O O . GLY A 1 114 ? 5.979 11.061 -19.154 1.00 90.88 114 GLY A O 1
ATOM 917 N N . ASN A 1 115 ? 5.465 11.812 -17.108 1.00 93.00 115 ASN A N 1
ATOM 918 C CA . ASN A 1 115 ? 6.294 13.016 -17.181 1.00 93.00 115 ASN A CA 1
ATOM 919 C C . ASN A 1 115 ? 7.303 13.213 -16.042 1.00 93.00 115 ASN A C 1
ATOM 921 O O . ASN A 1 115 ? 8.316 13.879 -16.251 1.00 93.00 115 ASN A O 1
ATOM 925 N N . LEU A 1 116 ? 7.104 12.621 -14.872 1.00 94.25 116 LEU A N 1
ATOM 926 C CA . LEU A 1 116 ? 8.025 12.776 -13.750 1.00 94.25 116 LEU A CA 1
ATOM 927 C C . LEU A 1 116 ? 9.087 11.666 -13.758 1.00 94.25 116 LEU A C 1
ATOM 929 O O . LEU A 1 116 ? 8.746 10.492 -13.900 1.00 94.25 116 LEU A O 1
ATOM 933 N N . PRO A 1 117 ? 10.386 11.982 -13.619 1.00 92.25 117 PRO A N 1
ATOM 934 C CA . PRO A 1 117 ? 11.409 10.949 -13.523 1.00 92.25 117 PRO A CA 1
ATOM 935 C C . PRO A 1 117 ? 11.222 10.132 -12.239 1.00 92.25 117 PRO A C 1
ATOM 937 O O . PRO A 1 117 ? 10.936 10.680 -11.175 1.00 92.25 117 PRO A O 1
ATOM 940 N N . VAL A 1 118 ? 11.407 8.815 -12.330 1.00 90.12 118 VAL A N 1
ATOM 941 C CA . VAL A 1 118 ? 11.488 7.957 -11.144 1.00 90.12 118 VAL A CA 1
ATOM 942 C C . VAL A 1 118 ? 12.842 8.198 -10.461 1.00 90.12 118 VAL A C 1
ATOM 944 O O . VAL A 1 118 ? 13.872 8.007 -11.113 1.00 90.12 118 VAL A O 1
ATOM 947 N N . PRO A 1 119 ? 12.883 8.570 -9.167 1.00 90.00 119 PRO A N 1
ATOM 948 C CA . PRO A 1 119 ? 14.138 8.686 -8.434 1.00 90.00 119 PRO A CA 1
ATOM 949 C C . PRO A 1 119 ? 14.886 7.354 -8.426 1.00 90.00 119 PRO A C 1
ATOM 951 O O . PRO A 1 119 ? 14.292 6.306 -8.156 1.00 90.00 119 PRO A O 1
ATOM 954 N N . LEU A 1 120 ? 16.191 7.385 -8.694 1.00 87.50 120 LEU A N 1
ATOM 955 C CA . LEU A 1 120 ? 17.017 6.186 -8.610 1.00 87.50 120 LEU A CA 1
ATOM 956 C C . LEU A 1 120 ? 17.080 5.708 -7.162 1.00 87.50 120 LEU A C 1
ATOM 958 O O . LEU A 1 120 ? 17.430 6.465 -6.256 1.00 87.50 120 LEU A O 1
ATOM 962 N N . ALA A 1 121 ? 16.741 4.440 -6.956 1.00 89.12 121 ALA A N 1
ATOM 963 C CA . ALA A 1 121 ? 16.884 3.823 -5.655 1.00 89.12 121 ALA A CA 1
ATOM 964 C C . ALA A 1 121 ? 18.370 3.573 -5.352 1.00 89.12 121 ALA A C 1
ATOM 966 O O . ALA A 1 121 ? 19.122 3.185 -6.256 1.00 89.12 121 ALA A O 1
ATOM 967 N N . PRO A 1 122 ? 18.807 3.755 -4.094 1.00 89.06 122 PRO A N 1
ATOM 968 C CA . PRO A 1 122 ? 20.183 3.480 -3.713 1.00 89.06 122 PRO A CA 1
ATOM 969 C C . PRO A 1 122 ? 20.526 2.001 -3.931 1.00 89.06 122 PRO A C 1
ATOM 971 O O . PRO A 1 122 ? 19.670 1.109 -3.876 1.00 89.06 122 PRO A O 1
ATOM 974 N N . SER A 1 123 ? 21.806 1.731 -4.171 1.00 86.12 123 SER A N 1
ATOM 975 C CA . SER A 1 123 ? 22.331 0.368 -4.137 1.00 86.12 123 SER A CA 1
ATOM 976 C C . SER A 1 123 ? 22.497 -0.071 -2.687 1.00 86.12 123 SER A C 1
ATOM 978 O O . SER A 1 123 ? 23.138 0.614 -1.896 1.00 86.12 123 SER A O 1
ATOM 980 N N . VAL A 1 124 ? 21.923 -1.223 -2.345 1.00 87.38 124 VAL A N 1
ATOM 981 C CA . VAL A 1 124 ? 22.062 -1.843 -1.025 1.00 87.38 124 VAL A CA 1
ATOM 982 C C . VAL A 1 124 ? 22.978 -3.049 -1.188 1.00 87.38 124 VAL A C 1
ATOM 984 O O . VAL A 1 124 ? 22.649 -3.968 -1.932 1.00 87.38 124 VAL A O 1
ATOM 987 N N . SER A 1 125 ? 24.132 -3.055 -0.517 1.00 83.81 125 SER A N 1
ATOM 988 C CA . SER A 1 125 ? 25.163 -4.098 -0.677 1.00 83.81 125 SER A CA 1
ATOM 989 C C . SER A 1 125 ? 24.656 -5.514 -0.386 1.00 83.81 125 SER A C 1
ATOM 991 O O . SER A 1 125 ? 25.133 -6.474 -0.983 1.00 83.81 125 SER A O 1
ATOM 993 N N . ALA A 1 126 ? 23.666 -5.639 0.498 1.00 86.62 126 ALA A N 1
ATOM 994 C CA . ALA A 1 126 ? 23.101 -6.917 0.908 1.00 86.62 126 ALA A CA 1
ATOM 995 C C . ALA A 1 126 ? 22.267 -7.620 -0.180 1.00 86.62 126 ALA A C 1
ATOM 997 O O . ALA A 1 126 ? 22.078 -8.832 -0.093 1.00 86.62 126 ALA A O 1
ATOM 998 N N . LEU A 1 127 ? 21.721 -6.897 -1.171 1.00 91.50 127 LEU A N 1
ATOM 999 C CA . LEU A 1 127 ? 20.796 -7.494 -2.136 1.00 91.50 127 LEU A CA 1
ATOM 1000 C C . LEU A 1 127 ? 20.779 -6.770 -3.490 1.00 91.50 127 LEU A C 1
ATOM 1002 O O . LEU A 1 127 ? 20.724 -5.545 -3.571 1.00 91.50 127 LEU A O 1
ATOM 1006 N N . SER A 1 128 ? 20.742 -7.544 -4.577 1.00 94.38 128 SER A N 1
ATOM 1007 C CA . SER A 1 128 ? 20.586 -6.999 -5.928 1.00 94.38 128 SER A CA 1
ATOM 1008 C C . SER A 1 128 ? 19.160 -6.492 -6.185 1.00 94.38 128 SER A C 1
ATOM 1010 O O . SER A 1 128 ? 18.201 -6.923 -5.542 1.00 94.38 128 SER A O 1
ATOM 1012 N N . ALA A 1 129 ? 18.993 -5.638 -7.200 1.00 92.19 129 ALA A N 1
ATOM 1013 C CA . ALA A 1 129 ? 17.673 -5.181 -7.647 1.00 92.19 129 ALA A CA 1
ATOM 1014 C C . ALA A 1 129 ? 16.738 -6.350 -8.021 1.00 92.19 129 ALA A C 1
ATOM 1016 O O . ALA A 1 129 ? 15.562 -6.351 -7.664 1.00 92.19 129 ALA A O 1
ATOM 1017 N N . ARG A 1 130 ? 17.275 -7.406 -8.653 1.00 92.44 130 ARG A N 1
ATOM 1018 C CA . ARG A 1 130 ? 16.522 -8.644 -8.925 1.00 92.44 130 ARG A CA 1
ATOM 1019 C C . ARG A 1 130 ? 16.077 -9.333 -7.634 1.00 92.44 130 ARG A C 1
ATOM 1021 O O . ARG A 1 130 ? 14.950 -9.807 -7.555 1.00 92.44 130 ARG A O 1
ATOM 1028 N N . GLY A 1 131 ? 16.933 -9.352 -6.613 1.00 95.94 131 GLY A N 1
ATOM 1029 C CA . GLY A 1 131 ? 16.574 -9.859 -5.290 1.00 95.94 131 GLY A CA 1
ATOM 1030 C C . GLY A 1 131 ? 15.412 -9.079 -4.671 1.00 95.94 131 GLY A C 1
ATOM 1031 O O . GLY A 1 131 ? 14.460 -9.686 -4.184 1.00 95.94 131 GLY A O 1
ATOM 1032 N N . PHE A 1 132 ? 15.433 -7.746 -4.753 1.00 96.94 132 PHE A N 1
ATOM 1033 C CA . PHE A 1 132 ? 14.323 -6.919 -4.274 1.00 96.94 132 PHE A CA 1
ATOM 1034 C C . PHE A 1 132 ? 13.034 -7.152 -5.062 1.00 96.94 132 PHE A C 1
ATOM 1036 O O . PHE A 1 132 ? 11.974 -7.221 -4.448 1.00 96.94 132 PHE A O 1
ATOM 1043 N N . ALA A 1 133 ? 13.111 -7.358 -6.380 1.00 94.75 133 ALA A N 1
ATOM 1044 C CA . ALA A 1 133 ? 11.950 -7.717 -7.195 1.00 94.75 133 ALA A CA 1
ATOM 1045 C C . ALA A 1 133 ? 11.330 -9.066 -6.770 1.00 94.75 133 ALA A C 1
ATOM 1047 O O . ALA A 1 133 ? 10.108 -9.187 -6.685 1.00 94.75 133 ALA A O 1
ATOM 1048 N N . LEU A 1 134 ? 12.152 -10.063 -6.417 1.00 96.50 134 LEU A N 1
ATOM 1049 C CA . LEU A 1 134 ? 11.666 -11.340 -5.876 1.00 96.50 134 LEU A CA 1
ATOM 1050 C C . LEU A 1 134 ? 11.002 -11.173 -4.504 1.00 96.50 134 LEU A C 1
ATOM 1052 O O . LEU A 1 134 ? 9.955 -11.766 -4.245 1.00 96.50 134 LEU A O 1
ATOM 1056 N N . ILE A 1 135 ? 11.596 -10.370 -3.615 1.00 98.06 135 ILE A N 1
ATOM 1057 C CA . ILE A 1 135 ? 10.998 -10.060 -2.309 1.00 98.06 135 ILE A CA 1
ATOM 1058 C C . ILE A 1 135 ? 9.672 -9.321 -2.498 1.00 98.06 135 ILE A C 1
ATOM 1060 O O . ILE A 1 135 ? 8.688 -9.687 -1.862 1.00 98.06 135 ILE A O 1
ATOM 1064 N N . HIS A 1 136 ? 9.624 -8.334 -3.393 1.00 97.69 136 HIS A N 1
ATOM 1065 C CA . HIS A 1 136 ? 8.410 -7.603 -3.736 1.00 97.69 136 HIS A CA 1
ATOM 1066 C C . HIS A 1 136 ? 7.292 -8.563 -4.159 1.00 97.69 136 HIS A C 1
ATOM 1068 O O . HIS A 1 136 ? 6.213 -8.531 -3.572 1.00 97.69 136 HIS A O 1
ATOM 1074 N N . ALA A 1 137 ? 7.567 -9.483 -5.090 1.00 96.62 137 ALA A N 1
ATOM 1075 C CA . ALA A 1 137 ? 6.591 -10.478 -5.536 1.00 96.62 137 ALA A CA 1
ATOM 1076 C C . ALA A 1 137 ? 6.068 -11.353 -4.380 1.00 96.62 137 ALA A C 1
ATOM 1078 O O . ALA A 1 137 ? 4.863 -11.575 -4.260 1.00 96.62 137 ALA A O 1
ATOM 1079 N N . LYS A 1 138 ? 6.945 -11.806 -3.472 1.00 98.25 138 LYS A N 1
ATOM 1080 C CA . LYS A 1 138 ? 6.537 -12.567 -2.275 1.00 98.25 138 LYS A CA 1
ATOM 1081 C C . LYS A 1 138 ? 5.679 -11.731 -1.323 1.00 98.25 138 LYS A C 1
ATOM 1083 O O . LYS A 1 138 ? 4.674 -12.219 -0.808 1.00 98.25 138 LYS A O 1
ATOM 1088 N N . LEU A 1 139 ? 6.053 -10.474 -1.093 1.00 98.31 139 LEU A N 1
ATOM 1089 C CA . LEU A 1 139 ? 5.308 -9.563 -0.227 1.00 98.31 139 LEU A CA 1
ATOM 1090 C C . LEU A 1 139 ? 3.926 -9.219 -0.793 1.00 98.31 139 LEU A C 1
ATOM 1092 O O . LEU A 1 139 ? 2.997 -9.045 -0.008 1.00 98.31 139 LEU A O 1
ATOM 1096 N N . VAL A 1 140 ? 3.759 -9.177 -2.119 1.00 97.88 140 VAL A N 1
ATOM 1097 C CA . VAL A 1 140 ? 2.438 -9.025 -2.750 1.00 97.88 140 VAL A CA 1
ATOM 1098 C C . VAL A 1 140 ? 1.516 -10.176 -2.344 1.00 97.88 140 VAL A C 1
ATOM 1100 O O . VAL A 1 140 ? 0.398 -9.915 -1.907 1.00 97.88 140 VAL A O 1
ATOM 1103 N N . TRP A 1 141 ? 1.980 -11.429 -2.377 1.00 98.12 141 TRP A N 1
ATOM 1104 C CA . TRP A 1 141 ? 1.177 -12.573 -1.919 1.00 98.12 141 TRP A CA 1
ATOM 1105 C C . TRP A 1 141 ? 0.813 -12.493 -0.433 1.00 98.12 141 TRP A C 1
ATOM 1107 O O . TRP A 1 141 ? -0.331 -12.760 -0.063 1.00 98.12 141 TRP A O 1
ATOM 1117 N N . VAL A 1 142 ? 1.749 -12.061 0.419 1.00 98.31 142 VAL A N 1
ATOM 1118 C CA . VAL A 1 142 ? 1.470 -11.815 1.846 1.00 98.31 142 VAL A CA 1
ATOM 1119 C C . VAL A 1 142 ? 0.399 -10.734 2.013 1.00 98.31 142 VAL A C 1
ATOM 1121 O O . VAL A 1 142 ? -0.551 -10.918 2.775 1.00 98.31 142 VAL A O 1
ATOM 1124 N N . LEU A 1 143 ? 0.514 -9.622 1.282 1.00 98.06 143 LEU A N 1
ATOM 1125 C CA . LEU A 1 143 ? -0.456 -8.531 1.320 1.00 98.06 143 LEU A CA 1
ATOM 1126 C C . LEU A 1 143 ? -1.840 -8.983 0.836 1.00 98.06 143 LEU A C 1
ATOM 1128 O O . LEU A 1 143 ? -2.833 -8.629 1.467 1.00 98.06 143 LEU A O 1
ATOM 1132 N N . LEU A 1 144 ? -1.918 -9.785 -0.230 1.00 97.88 144 LEU A N 1
ATOM 1133 C CA . LEU A 1 144 ? -3.174 -10.363 -0.718 1.00 97.88 144 LEU A CA 1
ATOM 1134 C C . LEU A 1 144 ? -3.825 -11.267 0.333 1.00 97.88 144 LEU A C 1
ATOM 1136 O O . LEU A 1 144 ? -5.024 -11.147 0.577 1.00 97.88 144 LEU A O 1
ATOM 1140 N N . GLY A 1 145 ? -3.041 -12.113 1.008 1.00 98.25 145 GLY A N 1
ATOM 1141 C CA . GLY A 1 145 ? -3.530 -12.944 2.109 1.00 98.25 145 GLY A CA 1
ATOM 1142 C C . GLY A 1 145 ? -4.096 -12.110 3.263 1.00 98.25 145 GLY A C 1
ATOM 1143 O O . GLY A 1 145 ? -5.224 -12.336 3.706 1.00 98.25 145 GLY A O 1
ATOM 1144 N N . LEU A 1 146 ? -3.358 -11.086 3.709 1.00 97.88 146 LEU A N 1
ATOM 1145 C CA . LEU A 1 146 ? -3.821 -10.165 4.753 1.00 97.88 146 LEU A CA 1
ATOM 1146 C C . LEU A 1 146 ? -5.073 -9.388 4.318 1.00 97.88 146 LEU A C 1
ATOM 1148 O O . LEU A 1 146 ? -6.012 -9.238 5.099 1.00 97.88 146 LEU A O 1
ATOM 1152 N N . ALA A 1 147 ? -5.127 -8.913 3.074 1.00 97.06 147 ALA A N 1
ATOM 1153 C CA . ALA A 1 147 ? -6.302 -8.240 2.533 1.00 97.06 147 ALA A CA 1
ATOM 1154 C C . ALA A 1 147 ? -7.516 -9.182 2.480 1.00 97.06 147 ALA A C 1
ATOM 1156 O O . ALA A 1 147 ? -8.613 -8.778 2.862 1.00 97.06 147 ALA A O 1
ATOM 1157 N N . GLY A 1 148 ? -7.324 -10.447 2.098 1.00 97.56 148 GLY A N 1
ATOM 1158 C CA . GLY A 1 148 ? -8.367 -11.472 2.108 1.00 97.56 148 GLY A CA 1
ATOM 1159 C C . GLY A 1 148 ? -8.945 -11.701 3.504 1.00 97.56 148 GLY A C 1
ATOM 1160 O O . GLY A 1 148 ? -10.160 -11.626 3.688 1.00 97.56 148 GLY A O 1
ATOM 1161 N N . VAL A 1 149 ? -8.085 -11.875 4.514 1.00 97.31 149 VAL A N 1
ATOM 1162 C CA . VAL A 1 149 ? -8.515 -11.990 5.921 1.00 97.31 149 VAL A CA 1
ATOM 1163 C C . VAL A 1 149 ? -9.261 -10.732 6.374 1.00 97.31 149 VAL A C 1
ATOM 1165 O O . VAL A 1 149 ? -10.292 -10.832 7.039 1.00 97.31 149 VAL A O 1
ATOM 1168 N N . HIS A 1 150 ? -8.789 -9.544 5.985 1.00 95.50 150 HIS A N 1
ATOM 1169 C CA . HIS A 1 150 ? -9.451 -8.279 6.308 1.00 95.50 150 HIS A CA 1
ATOM 1170 C C . HIS A 1 150 ? -10.872 -8.202 5.736 1.00 95.50 150 HIS A C 1
ATOM 1172 O O . HIS A 1 150 ? -11.811 -7.842 6.448 1.00 95.50 150 HIS A O 1
ATOM 1178 N N . ILE A 1 151 ? -11.028 -8.548 4.457 1.00 94.88 151 ILE A N 1
ATOM 1179 C CA . ILE A 1 151 ? -12.311 -8.536 3.751 1.00 94.88 151 ILE A CA 1
ATOM 1180 C C . ILE A 1 151 ? -13.255 -9.574 4.359 1.00 94.88 151 ILE A C 1
ATOM 1182 O O . ILE A 1 151 ? -14.412 -9.254 4.632 1.00 94.88 151 ILE A O 1
ATOM 1186 N N . LEU A 1 152 ? -12.765 -10.786 4.638 1.00 95.31 152 LEU A N 1
ATOM 1187 C CA . LEU A 1 152 ? -13.559 -11.837 5.267 1.00 95.31 152 LEU A CA 1
ATOM 1188 C C . LEU A 1 152 ? -14.047 -11.411 6.655 1.00 95.31 152 LEU A C 1
ATOM 1190 O O . LEU A 1 152 ? -15.231 -11.546 6.955 1.00 95.31 152 LEU A O 1
ATOM 1194 N N . ALA A 1 153 ? -13.173 -10.828 7.478 1.00 91.44 153 ALA A N 1
ATOM 1195 C CA . ALA A 1 153 ? -13.562 -10.288 8.775 1.00 91.44 153 ALA A CA 1
ATOM 1196 C C . ALA A 1 153 ? -14.632 -9.195 8.622 1.00 91.44 153 ALA A C 1
ATOM 1198 O O . ALA A 1 153 ? -15.655 -9.230 9.305 1.00 91.44 153 ALA A O 1
ATOM 1199 N N . ALA A 1 154 ? -14.450 -8.253 7.691 1.00 90.44 154 ALA A N 1
ATOM 1200 C CA . ALA A 1 154 ? -15.441 -7.214 7.419 1.00 90.44 154 ALA A CA 1
ATOM 1201 C C . ALA A 1 154 ? -16.803 -7.804 7.009 1.00 90.44 154 ALA A C 1
ATOM 1203 O O . ALA A 1 154 ? -17.837 -7.330 7.484 1.00 90.44 154 ALA A O 1
ATOM 1204 N N . LEU A 1 155 ? -16.804 -8.861 6.192 1.00 92.25 155 LEU A N 1
ATOM 1205 C CA . LEU A 1 155 ? -18.011 -9.565 5.767 1.00 92.25 155 LEU A CA 1
ATOM 1206 C C . LEU A 1 155 ? -18.686 -10.304 6.928 1.00 92.25 155 LEU A C 1
ATOM 1208 O O . LEU A 1 155 ? -19.897 -10.187 7.094 1.00 92.25 155 LEU A O 1
ATOM 1212 N N . VAL A 1 156 ? -17.921 -10.993 7.779 1.00 91.69 156 VAL A N 1
ATOM 1213 C CA . VAL A 1 156 ? -18.429 -11.637 9.005 1.00 91.69 156 VAL A CA 1
ATOM 1214 C C . VAL A 1 156 ? -19.083 -10.604 9.924 1.00 91.69 156 VAL A C 1
ATOM 1216 O O . VAL A 1 156 ? -20.210 -10.804 10.384 1.00 91.69 156 VAL A O 1
ATOM 1219 N N . HIS A 1 157 ? -18.429 -9.460 10.141 1.00 88.19 157 HIS A N 1
ATOM 1220 C CA . HIS A 1 157 ? -18.998 -8.368 10.930 1.00 88.19 157 HIS A CA 1
ATOM 1221 C C . HIS A 1 157 ? -20.268 -7.780 10.300 1.00 88.19 157 HIS A C 1
ATOM 1223 O O . HIS A 1 157 ? -21.172 -7.341 11.012 1.00 88.19 157 HIS A O 1
ATOM 1229 N N . PHE A 1 158 ? -20.356 -7.765 8.970 1.00 87.56 158 PHE A N 1
ATOM 1230 C CA . PHE A 1 158 ? -21.503 -7.225 8.252 1.00 87.56 158 PHE A CA 1
ATOM 1231 C C . PHE A 1 158 ? -22.706 -8.176 8.231 1.00 87.56 158 PHE A C 1
ATOM 1233 O O . PHE A 1 158 ? -23.819 -7.742 8.524 1.00 87.56 158 PHE A O 1
ATOM 1240 N N . VAL A 1 159 ? -22.489 -9.452 7.909 1.00 91.31 159 VAL A N 1
ATOM 1241 C CA . VAL A 1 159 ? -23.552 -10.437 7.661 1.00 91.31 159 VAL A CA 1
ATOM 1242 C C . VAL A 1 159 ? -23.979 -11.146 8.942 1.00 91.31 159 VAL A C 1
ATOM 1244 O O . VAL A 1 159 ? -25.178 -11.211 9.227 1.00 91.31 159 VAL A O 1
ATOM 1247 N N . LEU A 1 160 ? -23.006 -11.653 9.709 1.00 90.19 160 LEU A N 1
ATOM 1248 C CA . LEU A 1 160 ? -23.243 -12.503 10.879 1.00 90.19 160 LEU A CA 1
ATOM 1249 C C . LEU A 1 160 ? -23.378 -11.675 12.155 1.00 90.19 160 LEU A C 1
ATOM 1251 O O . LEU A 1 160 ? -24.412 -11.726 12.811 1.00 90.19 160 LEU A O 1
ATOM 1255 N N . LEU A 1 161 ? -22.357 -10.880 12.494 1.00 86.25 161 LEU A N 1
ATOM 1256 C CA . LEU A 1 161 ? -22.345 -10.147 13.768 1.00 86.25 161 LEU A CA 1
ATOM 1257 C C . LEU A 1 161 ? -23.242 -8.906 13.737 1.00 86.25 161 LEU A C 1
ATOM 1259 O O . LEU A 1 161 ? -23.722 -8.473 14.780 1.00 86.25 161 LEU A O 1
ATOM 1263 N N . ARG A 1 162 ? -23.449 -8.319 12.548 1.00 84.25 162 ARG A N 1
ATOM 1264 C CA . ARG A 1 162 ? -24.287 -7.128 12.301 1.00 84.25 162 ARG A CA 1
ATOM 1265 C C . ARG A 1 162 ? -24.011 -5.964 13.258 1.00 84.25 162 ARG A C 1
ATOM 1267 O O . ARG A 1 162 ? -24.856 -5.102 13.484 1.00 84.25 162 ARG A O 1
ATOM 1274 N N . ASP A 1 163 ? -22.789 -5.883 13.759 1.00 80.19 163 ASP A N 1
ATOM 1275 C CA . ASP A 1 163 ? -22.376 -4.995 14.849 1.00 80.19 163 ASP A CA 1
ATOM 1276 C C . ASP A 1 163 ? -22.059 -3.558 14.380 1.00 80.19 163 ASP A C 1
ATOM 1278 O O . ASP A 1 163 ? -21.580 -2.707 15.131 1.00 80.19 163 ASP A O 1
ATOM 1282 N N . GLY A 1 164 ? -22.264 -3.281 13.090 1.00 79.12 164 GLY A N 1
ATOM 1283 C CA . GLY A 1 164 ? -22.037 -1.976 12.490 1.00 79.12 164 GLY A CA 1
ATOM 1284 C C . GLY A 1 164 ? -20.569 -1.635 12.199 1.00 79.12 164 GLY A C 1
ATOM 1285 O O . GLY A 1 164 ? -20.301 -0.457 11.953 1.00 79.12 164 GLY A O 1
ATOM 1286 N N . VAL A 1 165 ? -19.609 -2.592 12.184 1.00 82.94 165 VAL A N 1
ATOM 1287 C CA . VAL A 1 165 ? -18.204 -2.307 11.755 1.00 82.94 165 VAL A CA 1
ATOM 1288 C C . VAL A 1 165 ? -18.218 -1.650 10.396 1.00 82.94 165 VAL A C 1
ATOM 1290 O O . VAL A 1 165 ? -17.734 -0.530 10.243 1.00 82.94 165 VAL A O 1
ATOM 1293 N N . MET A 1 166 ? -18.839 -2.310 9.429 1.00 81.06 166 MET A N 1
ATOM 1294 C CA . MET A 1 166 ? -18.827 -1.852 8.050 1.00 81.06 166 MET A CA 1
ATOM 1295 C C . MET A 1 166 ? -19.547 -0.504 7.888 1.00 81.06 166 MET A C 1
ATOM 1297 O O . MET A 1 166 ? -19.067 0.389 7.191 1.00 81.06 166 MET A O 1
ATOM 1301 N N . ARG A 1 167 ? -20.633 -0.280 8.649 1.00 80.56 167 ARG A N 1
ATOM 1302 C CA . ARG A 1 167 ? -21.368 1.001 8.657 1.00 80.56 167 ARG A CA 1
ATOM 1303 C C . ARG A 1 167 ? -20.520 2.184 9.125 1.00 80.56 167 ARG A C 1
ATOM 1305 O O . ARG A 1 167 ? -20.836 3.321 8.767 1.00 80.56 167 ARG A O 1
ATOM 1312 N N . SER A 1 168 ? -19.456 1.940 9.896 1.00 80.19 168 SER A N 1
ATOM 1313 C CA . SER A 1 168 ? -18.510 2.982 10.308 1.00 80.19 168 SER A CA 1
ATOM 1314 C C . SER A 1 168 ? -17.631 3.494 9.161 1.00 80.19 168 SER A C 1
ATOM 1316 O O . SER A 1 168 ? -17.118 4.609 9.272 1.00 80.19 168 SER A O 1
ATOM 1318 N N . MET A 1 169 ? -17.509 2.724 8.069 1.00 84.88 169 MET A N 1
ATOM 1319 C CA . MET A 1 169 ? -16.715 3.049 6.879 1.00 84.88 169 MET A CA 1
ATOM 1320 C C . MET A 1 169 ? -17.550 3.534 5.682 1.00 84.88 169 MET A C 1
ATOM 1322 O O . MET A 1 169 ? -16.991 4.121 4.759 1.00 84.88 169 MET A O 1
ATOM 1326 N N . PHE A 1 170 ? -18.875 3.358 5.688 1.00 83.00 170 PHE A N 1
ATOM 1327 C CA . PHE A 1 170 ? -19.753 3.855 4.617 1.00 83.00 170 PHE A CA 1
ATOM 1328 C C . PHE A 1 170 ? -19.982 5.369 4.669 1.00 83.00 170 PHE A C 1
ATOM 1330 O O . PHE A 1 170 ? -19.983 5.961 5.749 1.00 83.00 170 PHE A O 1
ATOM 1337 N N . PHE A 1 171 ? -20.249 5.986 3.511 1.00 76.56 171 PHE A N 1
ATOM 1338 C CA . PHE A 1 171 ? -20.483 7.433 3.356 1.00 76.56 171 PHE A CA 1
ATOM 1339 C C . PHE A 1 171 ? -21.919 7.909 3.630 1.00 76.56 171 PHE A C 1
ATOM 1341 O O . PHE A 1 171 ? -22.126 9.114 3.730 1.00 76.56 171 PHE A O 1
ATOM 1348 N N . SER A 1 172 ? -22.893 7.002 3.779 1.00 69.50 172 SER A N 1
ATOM 1349 C CA . SER A 1 172 ? -24.326 7.330 3.935 1.00 69.50 172 SER A CA 1
ATOM 1350 C C . SER A 1 172 ? -24.568 8.476 4.937 1.00 69.50 172 SER A C 1
ATOM 1352 O O . SER A 1 172 ? -24.003 8.462 6.026 1.00 69.50 172 SER A O 1
ATOM 1354 N N . ARG A 1 173 ? -25.400 9.474 4.609 1.00 54.41 173 ARG A N 1
ATOM 1355 C CA . ARG A 1 173 ? -25.876 10.489 5.572 1.00 54.41 173 ARG A CA 1
ATOM 1356 C C . ARG A 1 173 ? -26.881 9.850 6.536 1.00 54.41 173 ARG A C 1
ATOM 1358 O O . ARG A 1 173 ? -27.662 8.997 6.126 1.00 54.41 173 ARG A O 1
ATOM 1365 N N . SER A 1 174 ? -26.845 10.212 7.820 1.00 47.91 174 SER A N 1
ATOM 1366 C CA . SER A 1 174 ? -27.995 9.956 8.693 1.00 47.91 174 SER A CA 1
ATOM 1367 C C . SER A 1 174 ? -29.150 10.778 8.144 1.00 47.91 174 SER A C 1
ATOM 1369 O O . SER A 1 174 ? -29.029 11.998 8.064 1.00 47.91 174 SER A O 1
ATOM 1371 N N . ASN A 1 175 ? -30.233 10.121 7.738 1.00 43.47 175 ASN A N 1
A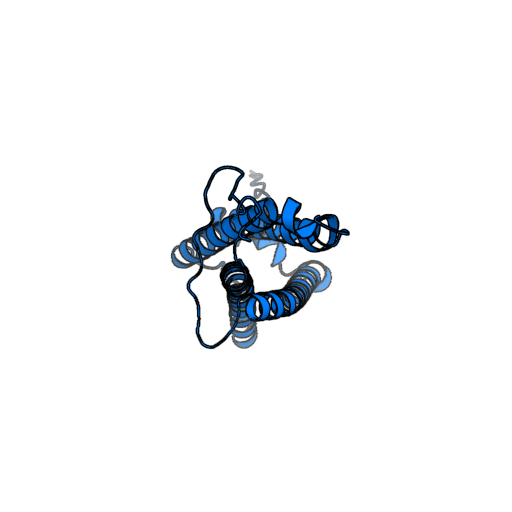TOM 1372 C CA . ASN A 1 175 ? -31.488 10.813 7.507 1.00 43.47 175 ASN A CA 1
ATOM 1373 C C .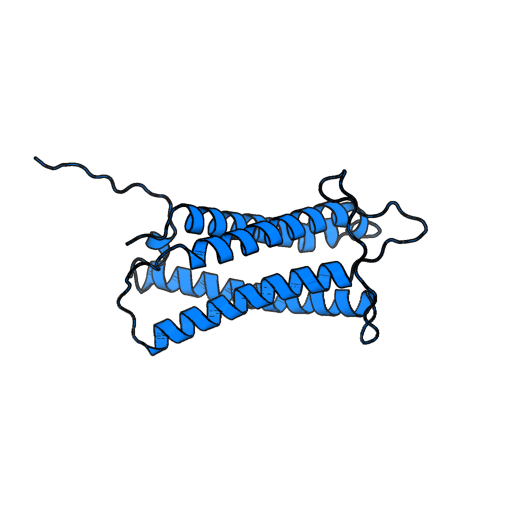 ASN A 1 175 ? -31.975 11.250 8.895 1.00 43.47 175 ASN A C 1
ATOM 1375 O O . ASN A 1 175 ? -32.581 10.465 9.620 1.00 43.47 175 ASN A O 1
ATOM 1379 N N . THR A 1 176 ? -31.606 12.454 9.326 1.00 46.91 176 THR A N 1
ATOM 1380 C CA . THR A 1 176 ? -32.292 13.137 10.422 1.00 46.91 176 THR A CA 1
ATOM 1381 C C . THR A 1 176 ? -33.633 13.586 9.864 1.00 46.91 176 THR A C 1
ATOM 1383 O O . THR A 1 176 ? -33.811 14.747 9.519 1.00 46.91 176 THR A O 1
ATOM 1386 N N . ALA A 1 177 ? -34.551 12.635 9.692 1.00 41.91 177 ALA A N 1
ATOM 1387 C CA . ALA A 1 177 ? -35.959 12.965 9.628 1.00 41.91 177 ALA A CA 1
ATOM 1388 C C . ALA A 1 177 ? -36.359 13.299 11.065 1.00 41.91 177 ALA A C 1
ATOM 1390 O O . ALA A 1 177 ? -36.564 12.407 11.889 1.00 41.91 177 ALA A O 1
ATOM 1391 N N . SER A 1 178 ? -36.345 14.595 11.366 1.00 46.91 178 SER A N 1
ATOM 1392 C CA . SER A 1 178 ? -37.125 15.190 12.439 1.00 46.91 178 SER A CA 1
ATOM 1393 C C . SER A 1 178 ? -38.541 14.625 12.361 1.00 46.91 178 SER A C 1
ATOM 1395 O O . SER A 1 178 ? -39.247 14.839 11.378 1.00 46.91 178 SER A O 1
ATOM 1397 N N . ARG A 1 179 ? -38.926 13.838 13.363 1.00 41.88 179 ARG A N 1
ATOM 1398 C CA . ARG A 1 179 ? -40.335 13.649 13.680 1.00 41.88 179 ARG A CA 1
ATOM 1399 C C . ARG A 1 179 ? -40.633 14.633 14.797 1.00 41.88 179 ARG A C 1
ATOM 1401 O O . ARG A 1 179 ? -40.175 14.432 15.921 1.00 41.88 179 ARG A O 1
ATOM 1408 N N . GLU A 1 180 ? -41.234 15.739 14.376 1.00 52.06 180 GLU A N 1
ATOM 1409 C CA . GLU A 1 180 ? -42.104 16.586 15.194 1.00 52.06 180 GLU A CA 1
ATOM 1410 C C . GLU A 1 180 ? -43.284 15.764 15.732 1.00 52.06 180 GLU A C 1
ATOM 1412 O O . GLU A 1 180 ? -43.661 14.767 15.061 1.00 52.06 180 GLU A O 1
#

Radius of gyration: 19.56 Å; chains: 1; bounding box: 67×30×50 Å

pLDDT: mean 89.07, std 11.45, range [41.88, 98.31]

Foldseek 3Di:
DAWDPLLLVLVVLLVVLVVVLCCQVVPQLPDDDCSVVVCVLVNLQSLVVNVVSLVVNVVVVVVTDDPDDDDDPVVVVVVVVLVVVLSVLSVLLSLLLLLLDDDDPPDDGRAHVVHHHRDRDDDDPVDHSVRSVVVSVVSSVVNVVSVVVVVVVLVCCVPPVVRCPVVSSDPDDPPPPDDD

Sequence (180 aa):
MRWHFGIRLLHWLTVIALAAQIAIAFGPMDGPGMATMNWLPLHMSIGVTILAIIVLRLCWRIFTRAPVRQASRPMRFATAFFHMFLYVAILAVLITGWLGYRPMPFMPPARLFGNLPVPLAPSVSALSARGFALIHAKLVWVLLGLAGVHILAALVHFVLLRDGVMRSMFFSRSNTASRE